Protein AF-A0A7K0VLZ9-F1 (afdb_monomer_lite)

Sequence (48 aa):
MFSKKPRQRSCIACRRLENWTDLIRTVLLDNEIKVDLNHRMPGRGAWL

pLDDT: mean 93.04, std 9.51, range [49.44, 98.25]

Radius of gyration: 11.94 Å; chains: 1; bounding box: 34×30×18 Å

Secondary structure (DSSP, 8-state):
---PPPPEEE-TTT--EEEGGGS-EEEEETTEEEE-TTS---SEEEE-

Structure (mmCIF, N/CA/C/O backbone):
data_AF-A0A7K0V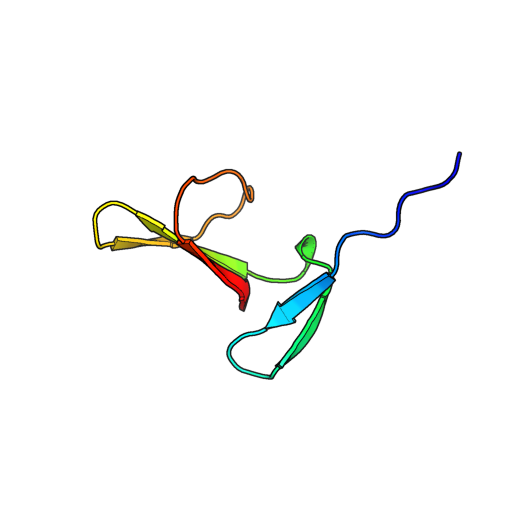LZ9-F1
#
_entry.id   AF-A0A7K0VLZ9-F1
#
loop_
_atom_site.group_PDB
_atom_site.id
_atom_site.type_symbol
_atom_site.label_atom_id
_atom_site.label_alt_id
_atom_site.label_comp_id
_atom_site.label_asym_id
_atom_site.label_entity_id
_atom_site.label_seq_id
_atom_site.pdbx_PDB_ins_code
_atom_site.Cartn_x
_atom_site.Cartn_y
_atom_site.Cartn_z
_atom_site.occupancy
_atom_site.B_iso_or_equiv
_atom_site.auth_seq_id
_atom_site.auth_comp_id
_atom_site.auth_asym_id
_atom_site.auth_atom_id
_atom_site.pdbx_PDB_model_num
ATOM 1 N N . MET A 1 1 ? 21.130 19.017 -10.398 1.00 49.44 1 MET A N 1
ATOM 2 C CA . MET A 1 1 ? 19.988 18.721 -9.504 1.00 49.44 1 MET A CA 1
ATOM 3 C C . MET A 1 1 ? 20.050 17.250 -9.131 1.00 49.44 1 MET A C 1
ATOM 5 O O . MET A 1 1 ? 19.969 16.419 -10.023 1.00 49.44 1 MET A O 1
ATOM 9 N N . PHE A 1 2 ? 20.254 16.908 -7.858 1.00 58.09 2 PHE A N 1
ATOM 10 C CA . PHE A 1 2 ? 20.174 15.511 -7.425 1.00 58.09 2 PHE A CA 1
ATOM 11 C C . PHE A 1 2 ? 18.705 15.079 -7.447 1.00 58.09 2 PHE A C 1
ATOM 13 O O . PHE A 1 2 ? 17.945 15.424 -6.543 1.00 58.09 2 PHE A O 1
ATOM 20 N N . SER A 1 3 ? 18.288 14.357 -8.488 1.00 73.25 3 SER A N 1
ATOM 21 C CA . SER A 1 3 ? 16.990 13.683 -8.499 1.00 73.25 3 SER A CA 1
ATOM 22 C C . SER A 1 3 ? 16.971 12.683 -7.346 1.00 73.25 3 SER A C 1
ATOM 24 O O . SER A 1 3 ? 17.698 11.688 -7.367 1.00 73.25 3 SER A O 1
ATOM 26 N N . LYS A 1 4 ? 16.195 12.967 -6.293 1.00 80.06 4 LYS A N 1
ATOM 27 C CA . LYS A 1 4 ? 16.016 12.020 -5.186 1.00 80.06 4 LYS A CA 1
ATOM 28 C C . LYS A 1 4 ? 15.459 10.725 -5.765 1.00 80.06 4 LYS A C 1
ATOM 30 O O . LYS A 1 4 ? 14.401 10.747 -6.390 1.00 80.06 4 LYS A O 1
ATOM 35 N N . LYS A 1 5 ? 16.157 9.608 -5.535 1.00 83.25 5 LYS A N 1
ATOM 36 C CA . LYS A 1 5 ? 15.620 8.286 -5.866 1.00 83.25 5 LYS A CA 1
ATOM 37 C C . LYS A 1 5 ? 14.258 8.125 -5.170 1.00 83.25 5 LYS A C 1
ATOM 39 O O . LYS A 1 5 ? 14.154 8.472 -3.985 1.00 83.25 5 LYS A O 1
ATOM 44 N N . PRO A 1 6 ? 13.217 7.660 -5.881 1.00 88.44 6 PRO A N 1
ATOM 45 C CA . PRO A 1 6 ? 11.913 7.429 -5.279 1.00 88.44 6 PRO A CA 1
ATOM 46 C C . PRO A 1 6 ? 12.043 6.436 -4.119 1.00 88.44 6 PRO A C 1
ATOM 48 O O . PRO A 1 6 ? 12.872 5.527 -4.128 1.00 88.44 6 PRO A O 1
ATOM 51 N N . ARG A 1 7 ? 11.246 6.647 -3.069 1.00 93.81 7 ARG A N 1
ATOM 52 C CA . ARG A 1 7 ? 11.259 5.767 -1.896 1.00 93.81 7 ARG A CA 1
ATOM 53 C C . ARG A 1 7 ? 10.740 4.390 -2.303 1.00 93.81 7 ARG A C 1
ATOM 55 O O . ARG A 1 7 ? 9.693 4.299 -2.930 1.00 93.81 7 ARG A O 1
ATOM 62 N N . GLN A 1 8 ? 11.421 3.328 -1.900 1.00 96.75 8 GLN A N 1
ATOM 63 C CA . GLN A 1 8 ? 10.948 1.973 -2.174 1.00 96.75 8 GLN A CA 1
ATOM 64 C C . GLN A 1 8 ? 10.053 1.445 -1.051 1.00 96.75 8 GLN A C 1
ATOM 66 O O . GLN A 1 8 ? 10.126 1.895 0.104 1.00 96.75 8 GLN A O 1
ATOM 71 N N . ARG A 1 9 ? 9.180 0.505 -1.405 1.00 97.06 9 ARG A N 1
ATOM 72 C CA . ARG A 1 9 ? 8.301 -0.239 -0.497 1.00 97.06 9 ARG A CA 1
ATOM 73 C C . ARG A 1 9 ? 8.301 -1.706 -0.913 1.00 97.06 9 ARG A C 1
ATOM 75 O O . ARG A 1 9 ? 8.639 -2.031 -2.045 1.00 97.06 9 ARG A O 1
ATOM 82 N N . SER A 1 10 ? 7.967 -2.585 0.025 1.00 97.94 10 SER A N 1
ATOM 83 C CA . SER A 1 10 ? 7.840 -4.013 -0.258 1.00 97.94 10 SER A CA 1
ATOM 84 C C . SER A 1 10 ? 6.373 -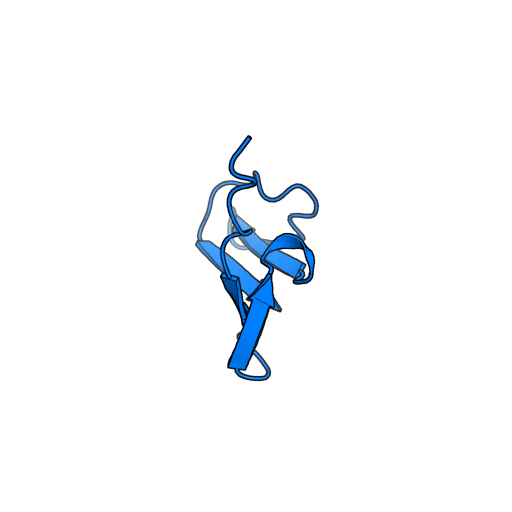4.339 -0.520 1.00 97.94 10 SER A C 1
ATOM 86 O O . SER A 1 10 ? 5.519 -3.982 0.295 1.00 97.94 10 SER A O 1
ATOM 88 N N . CYS A 1 11 ? 6.095 -5.004 -1.642 1.00 97.75 11 CYS A N 1
ATOM 89 C CA . CYS A 1 11 ? 4.785 -5.583 -1.917 1.00 97.75 11 CYS A CA 1
ATOM 90 C C . CYS A 1 11 ? 4.446 -6.598 -0.821 1.00 97.75 11 CYS A C 1
ATOM 92 O O . CYS A 1 11 ? 5.215 -7.523 -0.554 1.00 97.75 11 CYS A O 1
ATOM 94 N N . ILE A 1 12 ? 3.284 -6.473 -0.191 1.00 97.19 12 ILE A N 1
ATOM 95 C CA . ILE A 1 12 ? 2.900 -7.356 0.908 1.00 97.19 12 ILE A CA 1
ATOM 96 C C . ILE A 1 12 ? 2.604 -8.787 0.434 1.00 97.19 12 ILE A C 1
ATOM 98 O O . ILE A 1 12 ? 2.813 -9.729 1.201 1.00 97.19 12 ILE A O 1
ATOM 102 N N . ALA A 1 13 ? 2.193 -8.951 -0.831 1.00 97.12 13 ALA A N 1
ATOM 103 C CA . ALA A 1 13 ? 1.867 -10.240 -1.435 1.00 97.12 13 ALA A CA 1
ATOM 104 C C . ALA A 1 13 ? 3.114 -11.019 -1.889 1.00 97.12 13 ALA A C 1
ATOM 106 O O . ALA A 1 13 ? 3.295 -12.167 -1.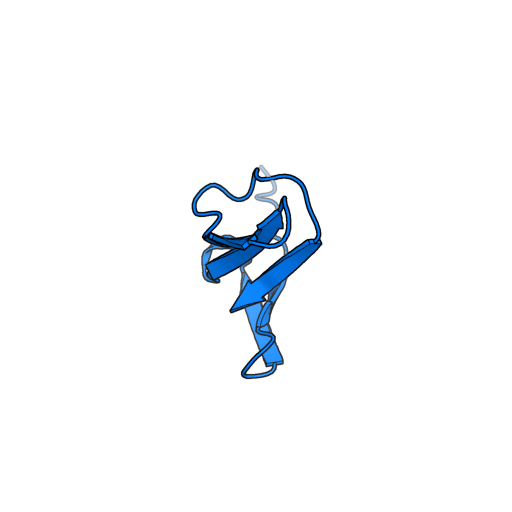494 1.00 97.12 13 ALA A O 1
ATOM 107 N N . CYS A 1 14 ? 3.996 -10.405 -2.687 1.00 97.56 14 CYS A N 1
ATOM 108 C CA . CYS A 1 14 ? 5.161 -11.088 -3.272 1.00 97.56 14 CYS A CA 1
ATOM 109 C C . CYS A 1 14 ? 6.512 -10.716 -2.640 1.00 97.56 14 CYS A C 1
ATOM 111 O O . CYS A 1 14 ? 7.536 -11.289 -3.006 1.00 97.56 14 CYS A O 1
ATOM 113 N N . ARG A 1 15 ? 6.537 -9.759 -1.702 1.00 97.12 15 ARG A N 1
ATOM 114 C CA . ARG A 1 15 ? 7.727 -9.269 -0.975 1.00 97.12 15 ARG A CA 1
ATOM 115 C C . ARG A 1 15 ? 8.811 -8.597 -1.822 1.00 97.12 15 ARG A C 1
ATOM 117 O O . ARG A 1 15 ? 9.827 -8.177 -1.266 1.00 97.12 15 ARG A O 1
ATOM 124 N N . ARG A 1 16 ? 8.591 -8.402 -3.125 1.00 97.81 16 ARG A N 1
ATOM 125 C CA . ARG A 1 16 ? 9.498 -7.629 -3.989 1.00 97.81 16 ARG A CA 1
ATOM 126 C C . ARG A 1 16 ? 9.574 -6.167 -3.543 1.00 97.81 16 ARG A C 1
ATOM 128 O O . ARG A 1 16 ? 8.586 -5.608 -3.069 1.00 97.81 16 ARG A O 1
ATOM 135 N N . LEU A 1 17 ? 10.765 -5.584 -3.666 1.00 97.38 17 LEU A N 1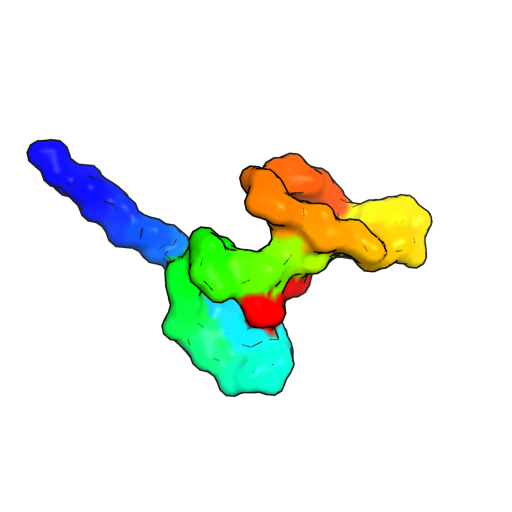
ATOM 136 C CA . LEU A 1 17 ? 11.040 -4.170 -3.418 1.00 97.38 17 LEU A CA 1
ATOM 137 C C . LEU A 1 17 ? 10.866 -3.399 -4.722 1.00 97.38 17 LEU A C 1
ATOM 139 O O . LEU A 1 17 ? 11.624 -3.625 -5.657 1.00 97.38 17 LEU A O 1
ATOM 143 N N . GLU A 1 18 ? 9.923 -2.466 -4.749 1.00 96.69 18 GLU A N 1
ATOM 144 C CA . GLU A 1 18 ? 9.627 -1.639 -5.923 1.00 96.69 18 GLU A CA 1
ATOM 145 C C . GLU A 1 18 ? 9.521 -0.165 -5.520 1.00 96.69 18 GLU A C 1
ATOM 147 O O . GLU A 1 18 ? 9.448 0.172 -4.326 1.00 96.69 18 GLU A O 1
ATOM 152 N N . ASN A 1 19 ? 9.525 0.745 -6.500 1.00 95.88 19 ASN A N 1
ATOM 153 C CA . ASN A 1 19 ? 9.237 2.145 -6.204 1.00 95.88 19 ASN A CA 1
ATOM 154 C C . ASN A 1 19 ? 7.794 2.260 -5.722 1.00 95.88 19 ASN A C 1
ATOM 156 O O . ASN A 1 19 ? 6.886 1.652 -6.274 1.00 95.88 19 ASN A O 1
ATOM 160 N N . TRP A 1 20 ? 7.566 3.097 -4.715 1.00 94.19 20 TRP A N 1
ATOM 161 C CA . TRP A 1 20 ? 6.223 3.322 -4.182 1.00 94.19 20 TRP A CA 1
ATOM 162 C C . TRP A 1 20 ? 5.199 3.790 -5.234 1.00 94.19 20 TRP A C 1
ATOM 164 O O . TRP A 1 20 ? 4.014 3.583 -5.033 1.00 94.19 20 TRP A O 1
ATOM 174 N N . THR A 1 21 ? 5.633 4.414 -6.335 1.00 93.62 21 THR A N 1
ATOM 175 C CA . THR A 1 21 ? 4.763 4.835 -7.448 1.00 93.62 21 THR A CA 1
ATOM 176 C C . THR A 1 21 ? 4.309 3.689 -8.343 1.00 93.62 21 THR A C 1
ATOM 178 O O . THR A 1 21 ? 3.331 3.854 -9.063 1.00 93.62 21 THR A O 1
ATOM 181 N N . ASP A 1 22 ? 5.017 2.562 -8.306 1.00 94.19 22 ASP A N 1
ATOM 182 C CA . ASP A 1 22 ? 4.766 1.398 -9.160 1.00 94.19 22 ASP A CA 1
ATOM 183 C C . ASP A 1 22 ? 3.894 0.352 -8.437 1.00 94.19 22 ASP A C 1
ATOM 185 O O . ASP A 1 22 ? 3.535 -0.672 -9.010 1.00 94.19 22 ASP A O 1
ATOM 189 N N . LEU A 1 23 ? 3.553 0.615 -7.170 1.00 94.69 23 LEU A N 1
ATOM 190 C CA . LEU A 1 23 ? 2.749 -0.242 -6.305 1.00 94.69 23 LEU A CA 1
ATOM 191 C C . LEU A 1 23 ? 1.385 0.392 -6.037 1.00 94.69 23 LEU A C 1
ATOM 193 O O . LEU A 1 23 ? 1.251 1.613 -5.942 1.00 94.69 23 LEU A O 1
ATOM 197 N N . ILE A 1 24 ? 0.377 -0.444 -5.810 1.00 95.75 24 ILE A N 1
ATOM 198 C CA . ILE A 1 24 ? -0.949 0.016 -5.398 1.00 95.75 24 ILE A CA 1
ATOM 199 C C . ILE A 1 24 ? -0.939 0.195 -3.880 1.00 95.75 24 ILE A C 1
AT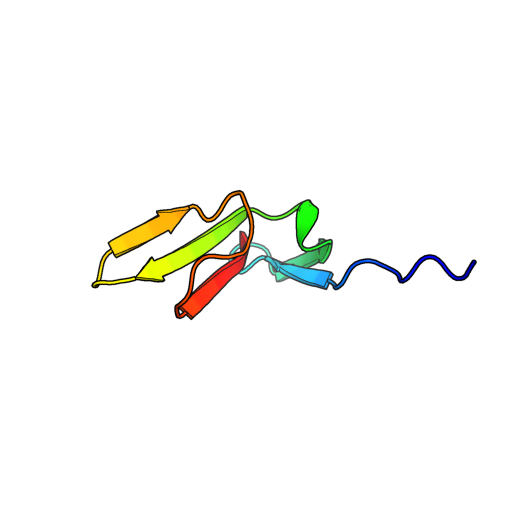OM 201 O O . ILE A 1 24 ? -0.722 -0.760 -3.129 1.00 95.75 24 ILE A O 1
ATOM 205 N N . ARG A 1 25 ? -1.223 1.410 -3.398 1.00 97.50 25 ARG A N 1
ATOM 206 C CA . ARG A 1 25 ? -1.472 1.634 -1.970 1.00 97.50 25 ARG A CA 1
ATOM 207 C C . ARG A 1 25 ? -2.937 1.384 -1.643 1.00 97.50 25 ARG A C 1
ATOM 209 O O . ARG A 1 25 ? -3.823 2.049 -2.174 1.00 97.50 25 ARG A O 1
ATOM 216 N N . THR A 1 26 ? -3.190 0.502 -0.688 1.00 98.00 26 THR A N 1
ATOM 217 C CA . THR A 1 26 ? -4.496 0.379 -0.027 1.00 98.00 26 THR A CA 1
ATOM 218 C C . THR A 1 26 ? -4.408 0.898 1.396 1.00 98.00 26 THR A C 1
ATOM 220 O O . THR A 1 26 ? -3.386 0.701 2.058 1.00 98.00 26 THR A O 1
ATOM 223 N N . VAL A 1 27 ? -5.465 1.536 1.887 1.00 98.25 27 VAL A N 1
ATOM 224 C CA . VAL A 1 27 ? -5.516 2.122 3.227 1.00 98.25 27 VAL A CA 1
ATOM 225 C C . VAL A 1 27 ? -6.771 1.661 3.949 1.00 98.25 27 VAL A C 1
ATOM 227 O O . VAL A 1 27 ? -7.854 1.676 3.372 1.00 98.25 27 VAL A O 1
ATOM 230 N N . LEU A 1 28 ? -6.619 1.261 5.211 1.00 98.06 28 LEU A N 1
ATOM 231 C CA . LEU A 1 28 ? -7.746 1.023 6.105 1.00 98.06 28 LEU A CA 1
ATOM 232 C C . LEU A 1 28 ? -8.174 2.353 6.735 1.00 98.06 28 LEU A C 1
ATOM 234 O O . LEU A 1 28 ? -7.417 2.932 7.524 1.00 98.06 28 LEU A O 1
ATOM 238 N N . LEU A 1 29 ? -9.379 2.803 6.396 1.00 96.00 29 LEU A N 1
ATOM 239 C CA . LEU A 1 29 ? -10.005 4.022 6.904 1.00 96.00 29 LEU A CA 1
ATOM 240 C C . LEU A 1 29 ? -11.467 3.715 7.230 1.00 96.00 29 LEU A C 1
ATOM 242 O O . LEU A 1 29 ? -12.155 3.121 6.408 1.00 96.00 29 LEU A O 1
ATOM 246 N N . ASP A 1 30 ? -11.920 4.081 8.429 1.00 94.50 30 ASP A N 1
ATOM 247 C CA . ASP A 1 30 ? -13.299 3.843 8.890 1.00 94.50 30 ASP A CA 1
ATOM 248 C C . ASP A 1 30 ? -13.756 2.381 8.739 1.00 94.50 30 ASP A C 1
ATOM 250 O O . ASP A 1 30 ? -14.891 2.086 8.388 1.00 94.50 30 ASP A O 1
ATOM 254 N 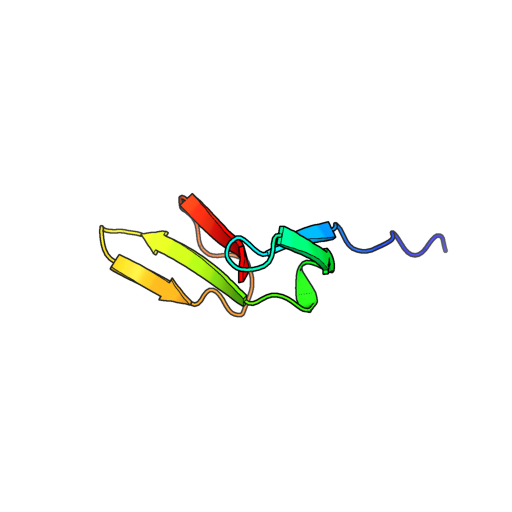N . ASN A 1 31 ? -12.835 1.448 9.012 1.00 95.56 31 ASN A N 1
ATOM 255 C CA . ASN A 1 31 ? -13.031 0.000 8.884 1.00 95.56 31 ASN A CA 1
ATOM 256 C C . ASN A 1 31 ? -13.296 -0.502 7.445 1.00 95.56 31 ASN A C 1
ATOM 258 O O . ASN A 1 31 ? -13.686 -1.652 7.257 1.00 95.56 31 ASN A O 1
ATOM 262 N N . GLU A 1 32 ? -13.008 0.321 6.434 1.00 97.12 32 GLU A N 1
ATOM 263 C CA . GLU A 1 32 ? -13.065 -0.029 5.014 1.00 97.12 32 GLU A CA 1
ATOM 264 C C . GLU A 1 32 ? -11.676 0.028 4.372 1.00 97.12 32 GLU A C 1
ATOM 266 O O . GLU A 1 32 ? -10.843 0.878 4.701 1.00 97.12 32 GLU A O 1
ATOM 271 N N . ILE A 1 33 ? -11.424 -0.865 3.413 1.00 97.00 33 ILE A N 1
ATOM 272 C CA . ILE A 1 33 ? -10.207 -0.825 2.600 1.00 97.00 33 ILE A CA 1
ATOM 273 C C . ILE A 1 33 ? -10.474 0.056 1.380 1.00 97.00 33 ILE A C 1
ATOM 275 O O . ILE A 1 33 ? -11.331 -0.257 0.557 1.00 97.00 33 ILE A O 1
ATOM 279 N N . LYS A 1 34 ? -9.709 1.141 1.244 1.00 97.31 34 LYS A N 1
ATOM 280 C CA . LYS A 1 34 ? -9.787 2.071 0.111 1.00 97.31 34 LYS A CA 1
ATOM 281 C C . LYS A 1 34 ? -8.496 2.039 -0.698 1.00 97.31 34 LYS A C 1
ATOM 283 O O . LYS A 1 34 ? -7.405 1.952 -0.133 1.00 97.31 34 LYS A O 1
ATOM 288 N N . VAL A 1 35 ? -8.618 2.116 -2.022 1.00 97.31 35 VAL A N 1
ATOM 289 C CA . VAL A 1 35 ? -7.469 2.274 -2.925 1.00 97.31 35 VAL A CA 1
ATOM 290 C C . VAL A 1 35 ? -7.053 3.745 -2.931 1.00 97.31 35 VAL A C 1
ATOM 292 O O . VAL A 1 35 ? -7.844 4.619 -3.280 1.00 97.31 35 VAL A O 1
ATOM 295 N N . ASP A 1 36 ? -5.809 4.024 -2.549 1.00 96.69 36 ASP A N 1
ATOM 296 C CA . ASP A 1 36 ? -5.249 5.373 -2.459 1.00 96.69 36 ASP A CA 1
ATOM 297 C C . ASP A 1 36 ? -4.342 5.673 -3.655 1.00 96.69 36 ASP A C 1
ATOM 299 O O . ASP A 1 36 ? -3.115 5.653 -3.557 1.00 96.69 36 ASP A O 1
ATOM 303 N N . LEU A 1 37 ? -4.972 5.978 -4.790 1.00 88.25 37 LEU A N 1
ATOM 304 C CA . LEU A 1 37 ? -4.297 6.246 -6.068 1.00 88.25 37 LEU A CA 1
ATOM 305 C C . LEU A 1 37 ? -3.345 7.454 -6.025 1.00 88.25 37 LEU A C 1
ATOM 307 O O . LEU A 1 37 ? -2.412 7.538 -6.816 1.00 88.25 37 LEU A O 1
ATOM 311 N N . ASN A 1 38 ? -3.581 8.397 -5.107 1.00 91.88 38 ASN A N 1
ATOM 312 C CA . ASN A 1 38 ? -2.791 9.625 -4.979 1.00 91.88 38 ASN A CA 1
ATOM 313 C C . ASN A 1 38 ? -1.785 9.572 -3.827 1.00 91.88 38 ASN A C 1
ATOM 315 O O . ASN A 1 38 ? -1.035 10.531 -3.629 1.00 91.88 38 ASN A O 1
ATOM 319 N N . HIS A 1 39 ? -1.782 8.480 -3.059 1.00 92.94 39 HIS A N 1
ATOM 320 C CA . HIS A 1 39 ? -0.892 8.246 -1.928 1.00 92.94 39 HIS A CA 1
ATOM 321 C C . HIS A 1 39 ? -0.946 9.321 -0.831 1.00 92.94 39 HIS A C 1
ATOM 323 O O . HIS A 1 39 ? 0.073 9.672 -0.224 1.00 92.94 39 HIS A O 1
ATOM 329 N N . ARG A 1 40 ? -2.132 9.886 -0.603 1.00 94.56 40 ARG A N 1
ATOM 330 C CA . ARG A 1 40 ? -2.361 10.965 0.372 1.00 94.56 40 ARG A CA 1
ATOM 331 C C . ARG A 1 40 ? -3.408 10.610 1.419 1.00 94.56 40 ARG A C 1
ATOM 333 O O . ARG A 1 40 ? -3.589 11.386 2.354 1.00 94.56 40 ARG A O 1
ATOM 340 N N . MET A 1 41 ? -4.084 9.465 1.297 1.00 96.44 41 MET A N 1
ATOM 341 C CA . MET A 1 41 ? -5.121 9.084 2.254 1.00 96.44 41 MET A CA 1
ATOM 342 C C . MET A 1 41 ? -4.516 8.774 3.636 1.00 96.44 41 MET A C 1
ATOM 344 O O . MET A 1 41 ? -3.505 8.059 3.729 1.00 96.44 41 MET A O 1
ATOM 348 N N . PRO A 1 42 ? -5.109 9.296 4.725 1.00 95.06 42 PRO A N 1
ATOM 349 C CA . PRO A 1 42 ? -4.674 8.987 6.082 1.00 95.06 42 PRO A CA 1
ATOM 350 C C . PRO A 1 42 ? -5.070 7.556 6.465 1.00 95.06 42 PRO A C 1
ATOM 352 O O . PRO A 1 42 ? -6.036 7.017 5.938 1.00 95.06 42 PRO A O 1
ATOM 355 N N . GLY A 1 43 ? -4.342 6.951 7.407 1.00 94.56 43 GLY A N 1
ATOM 356 C CA . GLY A 1 43 ? -4.645 5.615 7.936 1.00 94.56 43 GLY A CA 1
ATOM 357 C C . GLY A 1 43 ? -3.528 4.589 7.729 1.00 94.56 43 GLY A C 1
ATOM 358 O O . GLY A 1 43 ? -2.437 4.902 7.238 1.00 94.56 43 GLY A O 1
ATOM 359 N N . ARG A 1 44 ? -3.797 3.339 8.130 1.00 96.50 44 ARG A N 1
ATOM 360 C CA . ARG A 1 44 ? -2.838 2.228 7.997 1.00 96.50 44 ARG A CA 1
ATOM 361 C C . ARG A 1 44 ? -2.778 1.772 6.543 1.00 96.50 44 ARG A C 1
ATOM 363 O O . ARG A 1 44 ? -3.789 1.339 6.004 1.00 96.50 44 ARG A O 1
ATOM 370 N N . GLY A 1 45 ? -1.602 1.877 5.925 1.00 96.94 45 GLY A N 1
ATOM 371 C CA . GLY A 1 45 ? -1.399 1.539 4.516 1.00 96.94 45 GLY A CA 1
ATOM 372 C C . GLY A 1 45 ? -0.693 0.201 4.301 1.00 96.94 45 GLY A C 1
ATOM 373 O O . GLY A 1 45 ? 0.243 -0.121 5.031 1.00 96.94 45 GLY A O 1
ATOM 374 N N . ALA A 1 46 ? -1.092 -0.516 3.255 1.00 97.69 46 ALA A N 1
ATOM 375 C CA . ALA A 1 46 ? -0.387 -1.662 2.685 1.00 97.69 46 ALA A CA 1
ATOM 376 C C . ALA A 1 46 ? -0.073 -1.396 1.203 1.00 97.69 46 ALA A C 1
ATOM 378 O O . ALA A 1 46 ? -0.767 -0.609 0.559 1.00 97.69 46 ALA A O 1
ATOM 379 N N . TRP A 1 47 ? 0.984 -2.027 0.694 1.00 97.62 47 TRP A N 1
ATOM 380 C CA . TRP A 1 47 ? 1.462 -1.874 -0.683 1.00 97.62 47 TRP A CA 1
ATOM 381 C C . TRP A 1 47 ? 1.359 -3.213 -1.404 1.00 97.62 47 TRP A C 1
ATOM 383 O O . TRP A 1 47 ? 1.787 -4.225 -0.845 1.00 97.62 47 TRP A O 1
ATOM 393 N N . LEU A 1 48 ? 0.796 -3.215 -2.608 1.00 94.94 48 LEU A N 1
ATOM 394 C CA . LEU A 1 48 ? 0.582 -4.384 -3.464 1.00 94.94 48 LEU A CA 1
ATOM 395 C C . LEU A 1 48 ? 1.328 -4.211 -4.781 1.00 94.94 48 LEU A C 1
ATOM 397 O O . LEU A 1 48 ? 1.297 -3.081 -5.316 1.00 94.94 48 LEU A O 1
#

Foldseek 3Di:
DPPPDADWDAQPPPRDIDHQLVWWKWFQDPNDIDTDNPPPDDHDIHTD